Protein AF-A0A959P6K5-F1 (afdb_monomer_lite)

pLDDT: mean 79.69, std 14.66, range [38.03, 96.44]

Foldseek 3Di:
DQDEAEDEQVCCCPVVVDGQPQFCWKFFADDPTDTPDNDPPPPPVPRDPGDHYHYPDDDPRIDTDGDPVVDDDDDDDDPPDDDDDDDQPDDPDPVRSCVVPDDPVVVVVVVVVVCVVVVVDVDDDDDDDPDDDPVVVVVVVVVVVVVVCVVVVD

Structure (mmCIF, N/CA/C/O backbone):
data_AF-A0A959P6K5-F1
#
_entry.id   AF-A0A959P6K5-F1
#
loop_
_atom_site.group_PDB
_atom_site.id
_atom_site.type_symbol
_atom_site.label_atom_id
_atom_site.label_alt_id
_atom_site.label_comp_id
_atom_site.label_asym_id
_atom_site.label_entity_id
_atom_site.label_seq_id
_atom_site.pdbx_PDB_ins_code
_atom_site.Cartn_x
_atom_site.Cartn_y
_atom_site.Cartn_z
_atom_site.occupancy
_atom_site.B_iso_or_equiv
_atom_site.auth_seq_id
_atom_site.auth_comp_id
_atom_site.auth_asym_id
_atom_site.auth_atom_id
_atom_site.pdbx_PDB_model_num
ATOM 1 N N . MET A 1 1 ? 2.516 -6.630 -40.127 1.00 38.78 1 MET A N 1
ATOM 2 C CA . MET A 1 1 ? 1.711 -5.916 -39.113 1.00 38.78 1 MET A CA 1
ATOM 3 C C . MET A 1 1 ? 2.460 -6.090 -37.803 1.00 38.78 1 MET A C 1
ATOM 5 O O . MET A 1 1 ? 2.643 -7.229 -37.405 1.00 38.78 1 MET A O 1
ATOM 9 N N . LEU A 1 2 ? 3.038 -5.029 -37.235 1.00 42.78 2 LEU A N 1
ATOM 10 C CA . LEU A 1 2 ? 3.758 -5.136 -35.961 1.00 42.78 2 LEU A CA 1
ATOM 11 C C . LEU A 1 2 ? 2.709 -5.166 -34.848 1.00 42.78 2 LEU A C 1
ATOM 13 O O . LEU A 1 2 ? 2.045 -4.159 -34.613 1.00 42.78 2 LEU A O 1
ATOM 17 N N . PHE A 1 3 ? 2.509 -6.330 -34.237 1.00 49.12 3 PHE A N 1
ATOM 18 C CA . PHE A 1 3 ? 1.677 -6.456 -33.049 1.00 49.12 3 PHE A CA 1
ATOM 19 C C . PHE A 1 3 ? 2.454 -5.855 -31.879 1.00 49.12 3 PHE A C 1
ATOM 21 O O . PHE A 1 3 ? 3.513 -6.349 -31.506 1.00 49.12 3 PHE A O 1
ATOM 28 N N . THR A 1 4 ? 1.971 -4.733 -31.350 1.00 60.44 4 THR A N 1
ATOM 29 C CA . THR A 1 4 ? 2.525 -4.153 -30.126 1.00 60.44 4 THR A CA 1
ATOM 30 C C . THR A 1 4 ? 1.897 -4.875 -28.947 1.00 60.44 4 THR A C 1
ATOM 32 O O . THR A 1 4 ? 0.688 -4.760 -28.730 1.00 60.44 4 THR A O 1
ATOM 35 N N . GLN A 1 5 ? 2.698 -5.596 -28.167 1.00 67.69 5 GLN A N 1
ATOM 36 C CA . GLN A 1 5 ? 2.222 -6.127 -26.895 1.00 67.69 5 GLN A CA 1
ATOM 37 C C . GLN A 1 5 ? 2.155 -4.990 -25.875 1.00 67.69 5 GLN A C 1
ATOM 39 O O . GLN A 1 5 ? 3.173 -4.381 -25.540 1.00 67.69 5 GLN A O 1
ATOM 44 N N . ASN A 1 6 ? 0.945 -4.692 -25.402 1.00 74.00 6 ASN A N 1
ATOM 45 C CA . ASN A 1 6 ? 0.721 -3.755 -24.309 1.00 74.00 6 ASN A CA 1
ATOM 46 C C . ASN A 1 6 ? 0.759 -4.520 -22.989 1.00 74.00 6 ASN A C 1
ATOM 48 O O . ASN A 1 6 ? -0.032 -5.438 -22.778 1.00 74.00 6 ASN A O 1
ATOM 52 N N . GLN A 1 7 ? 1.669 -4.129 -22.107 1.00 80.06 7 GLN A N 1
ATOM 53 C CA . GLN A 1 7 ? 1.835 -4.722 -20.788 1.00 80.06 7 GLN A CA 1
ATOM 54 C C . GLN A 1 7 ? 1.767 -3.634 -19.711 1.00 80.06 7 GLN A C 1
ATOM 56 O O . GLN A 1 7 ? 2.268 -2.522 -19.892 1.00 80.06 7 GLN A O 1
ATOM 61 N N . GLU A 1 8 ? 1.146 -3.954 -18.578 1.00 82.31 8 GLU A N 1
ATOM 62 C CA . GLU A 1 8 ? 1.054 -3.060 -17.421 1.00 82.31 8 GLU A CA 1
ATOM 63 C C . GLU A 1 8 ? 2.057 -3.485 -16.354 1.00 82.31 8 GLU A C 1
ATOM 65 O O . GLU A 1 8 ? 1.993 -4.601 -15.834 1.00 82.31 8 GLU A O 1
ATOM 70 N N . PHE A 1 9 ? 2.983 -2.584 -16.018 1.00 83.00 9 PHE A N 1
ATOM 71 C CA . PHE A 1 9 ? 4.076 -2.895 -15.099 1.00 83.00 9 PHE A CA 1
ATOM 72 C C . PHE A 1 9 ? 3.564 -3.278 -13.703 1.00 83.00 9 PHE A C 1
ATOM 74 O O . PHE A 1 9 ? 3.960 -4.311 -13.164 1.00 83.00 9 PHE A O 1
ATOM 81 N N . TYR A 1 10 ? 2.635 -2.495 -13.145 1.00 79.88 10 TYR A N 1
ATOM 82 C CA . TYR A 1 10 ? 2.068 -2.763 -11.821 1.00 79.88 10 TYR A CA 1
ATOM 83 C C . TYR A 1 10 ? 1.397 -4.130 -11.722 1.00 79.88 10 TYR A C 1
ATOM 85 O O . TYR A 1 10 ? 1.647 -4.844 -10.760 1.00 79.88 10 TYR A O 1
ATOM 93 N N . HIS A 1 11 ? 0.583 -4.512 -12.708 1.00 79.94 11 HIS A N 1
ATOM 94 C CA . HIS A 1 11 ? -0.108 -5.800 -12.694 1.00 79.94 11 HIS A CA 1
ATOM 95 C C . HIS A 1 11 ? 0.882 -6.972 -12.678 1.00 79.94 11 HIS A C 1
ATOM 97 O O . HIS A 1 11 ? 0.688 -7.945 -11.949 1.00 79.94 11 HIS A O 1
ATOM 103 N N . ILE A 1 12 ? 1.959 -6.881 -13.465 1.00 80.56 12 ILE A N 1
ATOM 104 C CA . ILE A 1 12 ? 3.005 -7.909 -13.499 1.00 80.56 12 ILE A CA 1
ATOM 105 C C . ILE A 1 12 ? 3.693 -7.999 -12.13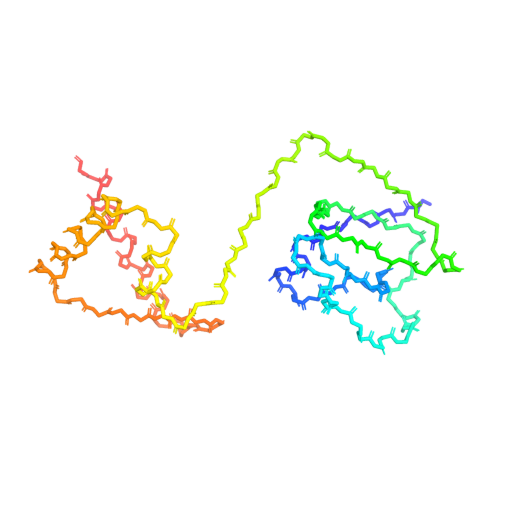2 1.00 80.56 12 ILE A C 1
ATOM 107 O O . ILE A 1 12 ? 3.799 -9.093 -11.579 1.00 80.56 12 ILE A O 1
ATOM 111 N N . LEU A 1 13 ? 4.061 -6.857 -11.552 1.00 80.88 13 LEU A N 1
ATOM 112 C CA . LEU A 1 13 ? 4.742 -6.815 -10.262 1.00 80.88 13 LEU A CA 1
ATOM 113 C C . LEU A 1 13 ? 3.864 -7.333 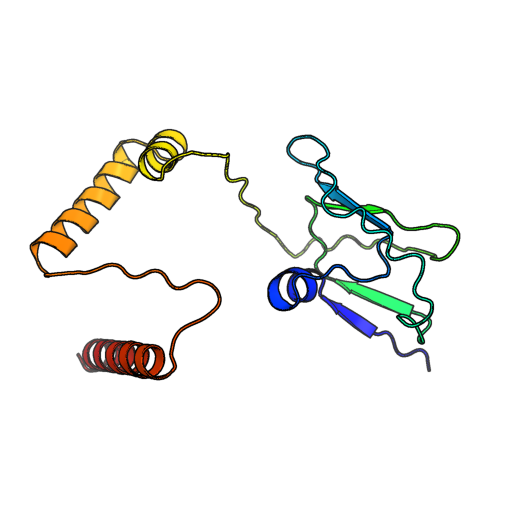-9.110 1.00 80.88 13 LEU A C 1
ATOM 115 O O . LEU A 1 13 ? 4.343 -8.085 -8.269 1.00 80.88 13 LEU A O 1
ATOM 119 N N . THR A 1 14 ? 2.584 -6.955 -9.050 1.00 76.06 14 THR A N 1
ATOM 120 C CA . THR A 1 14 ? 1.707 -7.300 -7.916 1.00 76.06 14 THR A CA 1
ATOM 121 C C . THR A 1 14 ? 1.094 -8.688 -8.025 1.00 76.06 14 THR A C 1
ATOM 123 O O . THR A 1 14 ? 0.944 -9.363 -7.012 1.00 76.06 14 THR A O 1
ATOM 126 N N . THR A 1 15 ? 0.736 -9.123 -9.235 1.00 76.50 15 THR A N 1
ATOM 127 C CA . THR A 1 15 ? 0.001 -10.383 -9.439 1.00 76.50 15 THR A CA 1
ATOM 128 C C . THR A 1 15 ? 0.941 -11.551 -9.691 1.00 76.50 15 THR A C 1
ATOM 130 O O . THR A 1 15 ? 0.675 -12.661 -9.242 1.00 76.50 15 THR A O 1
ATOM 133 N N . LYS A 1 16 ? 2.032 -11.318 -10.433 1.00 74.50 16 LYS A N 1
ATOM 134 C CA . LYS A 1 16 ? 3.002 -12.368 -10.776 1.00 74.50 16 LYS A CA 1
ATOM 135 C C . LYS A 1 16 ? 4.247 -12.341 -9.896 1.00 74.50 16 LYS A C 1
ATOM 137 O O . LYS A 1 16 ? 5.031 -13.278 -9.979 1.00 74.50 16 LYS A O 1
ATOM 142 N N . SER A 1 17 ? 4.432 -11.286 -9.093 1.00 74.38 17 SER A N 1
ATOM 143 C CA . SER A 1 17 ? 5.649 -11.070 -8.297 1.00 74.38 17 SER A CA 1
ATOM 144 C C . SER A 1 17 ? 6.929 -11.209 -9.132 1.00 74.38 17 SER A C 1
ATOM 146 O O . SER A 1 17 ? 7.942 -11.695 -8.642 1.00 74.38 17 SER A O 1
ATOM 148 N N . ASP A 1 18 ? 6.868 -10.799 -10.402 1.00 77.62 18 ASP A N 1
ATOM 149 C CA . ASP A 1 18 ? 7.961 -10.923 -11.368 1.00 77.62 18 ASP A CA 1
ATOM 150 C C . ASP A 1 18 ? 8.249 -9.563 -12.010 1.00 77.62 18 ASP A C 1
ATOM 152 O O . ASP A 1 18 ? 7.414 -8.652 -12.009 1.00 77.62 18 ASP A O 1
ATOM 156 N N . VAL A 1 19 ? 9.442 -9.427 -12.577 1.00 78.06 19 VAL A N 1
ATOM 157 C CA . VAL A 1 19 ? 9.862 -8.237 -13.316 1.00 78.06 19 VAL A CA 1
ATOM 158 C C . VAL A 1 19 ? 9.967 -8.606 -14.791 1.00 78.06 19 VAL A C 1
ATOM 160 O O . VAL A 1 19 ? 10.583 -9.621 -15.120 1.00 78.06 19 VAL A O 1
ATOM 163 N N . PRO A 1 20 ? 9.407 -7.798 -15.713 1.00 75.88 20 PRO A N 1
ATOM 164 C CA . PRO A 1 20 ? 9.550 -8.069 -17.135 1.00 75.88 20 PRO A CA 1
ATOM 165 C C . PRO A 1 20 ? 11.021 -8.241 -17.530 1.00 75.88 20 PRO A C 1
ATOM 167 O O . PRO A 1 20 ? 11.863 -7.401 -17.217 1.00 75.88 20 PRO A O 1
ATOM 170 N N . CYS A 1 21 ? 11.312 -9.300 -18.283 1.00 74.75 21 CYS A N 1
ATOM 171 C CA . CYS A 1 21 ? 12.660 -9.676 -18.731 1.00 74.75 21 CYS A CA 1
ATOM 172 C C . CYS A 1 21 ? 13.419 -8.596 -19.530 1.00 74.75 21 CYS A C 1
ATOM 174 O O . CYS A 1 21 ? 14.619 -8.719 -19.762 1.00 74.75 21 CYS A O 1
ATOM 176 N N . HIS A 1 22 ? 12.732 -7.540 -19.972 1.00 77.12 22 HIS A N 1
ATOM 177 C CA . HIS A 1 22 ? 13.330 -6.410 -20.679 1.00 77.12 22 HIS A CA 1
ATOM 178 C C . HIS A 1 22 ? 14.184 -5.521 -19.764 1.00 77.12 22 HIS A C 1
ATOM 180 O O . HIS A 1 22 ? 15.033 -4.776 -20.255 1.00 77.12 22 HIS A O 1
ATOM 186 N N . TYR A 1 23 ? 13.952 -5.566 -18.449 1.00 78.31 23 TYR A N 1
ATOM 187 C CA . TYR A 1 23 ? 14.706 -4.792 -17.471 1.00 78.31 23 TYR A CA 1
ATOM 188 C C . TYR A 1 23 ? 15.930 -5.578 -17.009 1.00 78.31 23 TYR A C 1
ATOM 190 O O . TYR A 1 23 ? 15.814 -6.706 -16.545 1.00 78.31 23 TYR A O 1
ATOM 198 N N . SER A 1 24 ? 17.106 -4.959 -17.099 1.00 75.75 24 SER A N 1
ATOM 199 C CA . SER A 1 24 ? 18.341 -5.534 -16.557 1.00 75.75 24 SER A CA 1
ATOM 200 C C . SER A 1 24 ? 18.453 -5.300 -15.053 1.00 75.75 24 SER A C 1
ATOM 202 O O . SER A 1 24 ? 18.989 -6.136 -14.339 1.00 75.75 24 SER A O 1
ATOM 204 N N . LYS A 1 25 ? 17.965 -4.150 -14.573 1.00 78.88 25 LYS A N 1
ATOM 205 C CA . LYS A 1 25 ? 17.949 -3.786 -13.152 1.00 78.88 25 LYS A CA 1
ATOM 206 C C . LYS A 1 25 ? 16.850 -2.758 -12.880 1.00 78.88 25 LYS A C 1
ATOM 208 O O . LYS A 1 25 ? 16.525 -1.942 -13.746 1.00 78.88 25 LYS A O 1
ATOM 213 N N . LEU A 1 26 ? 16.303 -2.783 -11.667 1.00 83.19 26 LEU A N 1
ATOM 214 C CA . LEU A 1 26 ? 15.406 -1.755 -11.137 1.00 83.19 26 LEU A CA 1
ATOM 215 C C . LEU A 1 26 ? 16.042 -1.111 -9.899 1.00 83.19 26 LEU A C 1
ATOM 217 O O . LEU A 1 26 ? 16.410 -1.805 -8.952 1.00 83.19 26 LEU A O 1
ATOM 221 N N . GLU A 1 27 ? 16.168 0.215 -9.914 1.00 81.62 27 GLU A N 1
ATOM 222 C CA . GLU A 1 27 ? 16.719 1.007 -8.806 1.00 81.62 27 GLU A CA 1
ATOM 223 C C . GLU A 1 27 ? 15.611 1.824 -8.140 1.00 81.62 27 GLU A C 1
ATOM 225 O O . GLU A 1 27 ? 14.779 2.415 -8.827 1.00 81.62 27 GLU A O 1
ATOM 230 N N . TYR A 1 28 ? 15.602 1.894 -6.812 1.00 81.38 28 TYR A N 1
ATOM 231 C CA . TYR A 1 28 ? 14.658 2.729 -6.068 1.00 81.38 28 TYR A CA 1
ATOM 232 C C . TYR A 1 28 ? 15.252 4.092 -5.732 1.00 81.38 28 TYR A C 1
ATOM 234 O O . TYR A 1 28 ? 16.417 4.195 -5.349 1.00 81.38 28 TYR A O 1
ATOM 242 N N . LEU A 1 29 ? 14.450 5.145 -5.893 1.00 77.25 29 LEU A N 1
ATOM 243 C CA . LEU A 1 29 ? 14.941 6.524 -5.873 1.00 77.25 29 LEU A CA 1
ATOM 244 C C . LEU A 1 29 ? 14.822 7.234 -4.514 1.00 77.25 29 LEU A C 1
ATOM 246 O O . LEU A 1 29 ? 15.482 8.253 -4.326 1.00 77.25 29 LEU A O 1
ATOM 250 N N . LEU A 1 30 ? 13.996 6.745 -3.580 1.00 69.25 30 LEU A N 1
ATOM 251 C CA . LEU A 1 30 ? 13.567 7.535 -2.411 1.00 69.25 30 LEU A CA 1
ATOM 252 C C . LEU A 1 30 ? 14.479 7.434 -1.175 1.00 69.25 30 LEU A C 1
ATOM 254 O O . LEU A 1 30 ? 14.733 8.455 -0.544 1.00 69.25 30 LEU A O 1
ATOM 258 N N . GLU A 1 31 ? 15.001 6.259 -0.811 1.00 59.03 31 GLU A N 1
ATOM 259 C CA . GLU A 1 31 ? 15.794 6.096 0.423 1.00 59.03 31 GLU A CA 1
ATOM 260 C C . GLU A 1 31 ? 16.985 5.162 0.198 1.00 59.03 31 GLU A C 1
ATOM 262 O O . GLU A 1 31 ? 16.901 3.977 0.481 1.00 59.03 31 GLU A O 1
ATOM 267 N N . LYS A 1 32 ? 18.099 5.711 -0.314 1.00 59.81 32 LYS A N 1
ATOM 268 C CA . LYS A 1 32 ? 19.289 4.970 -0.787 1.00 59.81 32 LYS A CA 1
ATOM 269 C C . LYS A 1 32 ? 18.949 3.977 -1.924 1.00 59.81 32 LYS A C 1
ATOM 271 O O . LYS A 1 32 ? 17.869 3.397 -1.953 1.00 59.81 32 LYS A O 1
ATOM 276 N N . PRO A 1 33 ? 19.838 3.780 -2.911 1.00 54.22 33 PRO A N 1
ATOM 277 C CA . PRO A 1 33 ? 19.570 2.841 -3.993 1.00 54.22 33 PRO A CA 1
ATOM 278 C C . PRO A 1 33 ? 19.661 1.413 -3.445 1.00 54.22 33 PRO A C 1
ATOM 280 O O . PRO A 1 33 ? 20.710 0.781 -3.499 1.00 54.22 33 PRO A O 1
ATOM 283 N N . TYR A 1 34 ? 18.570 0.911 -2.874 1.00 54.91 34 TYR A N 1
ATOM 284 C CA . TYR A 1 34 ? 18.385 -0.522 -2.725 1.00 54.91 34 TYR A CA 1
ATOM 285 C C . TYR A 1 34 ? 18.202 -1.095 -4.131 1.00 54.91 34 TYR A C 1
ATOM 287 O O . TYR A 1 34 ? 17.403 -0.598 -4.933 1.00 54.91 34 TYR A O 1
ATOM 295 N N . GLU A 1 35 ? 19.007 -2.100 -4.455 1.00 56.66 35 GLU A N 1
ATOM 296 C CA . GLU A 1 35 ? 18.890 -2.847 -5.699 1.00 56.66 35 GLU A CA 1
ATOM 297 C C . GLU A 1 35 ? 17.805 -3.899 -5.480 1.00 56.66 35 GLU A C 1
ATOM 299 O O . GLU A 1 35 ? 18.005 -4.848 -4.728 1.00 56.66 35 GLU A O 1
ATOM 304 N N . PHE A 1 36 ? 16.625 -3.696 -6.069 1.00 56.84 36 PHE A N 1
ATOM 305 C CA . PHE A 1 36 ? 15.497 -4.610 -5.853 1.00 56.84 36 PHE A CA 1
ATOM 306 C C . PHE A 1 36 ? 15.668 -5.911 -6.637 1.00 56.84 36 PHE A C 1
ATOM 308 O O . PHE A 1 36 ? 15.168 -6.947 -6.217 1.00 56.84 36 PHE A O 1
ATOM 315 N N . TYR A 1 37 ? 16.384 -5.852 -7.765 1.00 55.16 37 TYR A N 1
ATOM 316 C CA . TYR A 1 37 ? 16.586 -6.989 -8.652 1.00 55.16 37 TYR A CA 1
ATOM 317 C C . TYR A 1 37 ? 17.957 -6.904 -9.324 1.00 55.16 37 TYR A C 1
ATOM 319 O O . TYR A 1 37 ? 18.208 -6.013 -10.138 1.00 55.16 37 TYR A O 1
ATOM 327 N N . ALA A 1 38 ? 18.813 -7.859 -8.977 1.00 45.12 38 ALA A N 1
ATOM 328 C CA . ALA A 1 38 ? 20.007 -8.255 -9.709 1.00 45.12 38 ALA A CA 1
ATOM 329 C C . ALA A 1 38 ? 20.002 -9.786 -9.773 1.00 45.12 38 ALA A C 1
ATOM 331 O O . ALA A 1 38 ? 20.893 -10.445 -9.253 1.00 45.12 38 ALA A O 1
ATOM 332 N N . GLU A 1 39 ? 18.936 -10.374 -10.315 1.00 43.34 39 GLU A N 1
ATOM 333 C CA . GLU A 1 39 ? 19.032 -11.778 -10.694 1.00 43.34 39 GLU A CA 1
ATOM 334 C C . GLU A 1 39 ? 19.656 -11.854 -12.078 1.00 43.34 39 GLU A C 1
ATOM 336 O O . GLU A 1 39 ? 19.146 -11.275 -13.040 1.00 43.34 39 GLU A O 1
ATOM 341 N N . ASP A 1 40 ? 20.754 -12.607 -12.144 1.00 44.84 40 ASP A N 1
ATOM 342 C CA . ASP A 1 40 ? 21.386 -13.166 -13.332 1.00 44.84 40 ASP A CA 1
ATOM 343 C C . ASP A 1 40 ? 20.403 -14.066 -14.106 1.00 44.84 40 ASP A C 1
ATOM 345 O O . ASP A 1 40 ? 20.678 -15.231 -14.396 1.00 44.84 40 ASP A O 1
ATOM 349 N N . LYS A 1 41 ? 19.250 -13.538 -14.529 1.00 46.97 41 LYS A N 1
ATOM 350 C CA . LYS A 1 41 ? 18.565 -14.058 -15.710 1.00 46.97 41 LYS A CA 1
ATOM 351 C C . LYS A 1 41 ? 19.406 -13.613 -16.898 1.00 46.97 41 LYS A C 1
ATOM 353 O O . LYS A 1 41 ? 19.040 -12.707 -17.643 1.00 46.97 41 LYS A O 1
ATOM 358 N N . ALA A 1 42 ? 20.579 -14.243 -17.018 1.00 38.03 42 ALA A N 1
ATOM 359 C CA . ALA A 1 42 ? 21.400 -14.263 -18.207 1.00 38.03 42 ALA A CA 1
ATOM 360 C C . ALA A 1 42 ? 20.444 -14.446 -19.369 1.00 38.03 42 ALA A C 1
ATOM 362 O O . ALA A 1 42 ? 19.825 -15.503 -19.442 1.00 38.03 42 ALA A O 1
ATOM 363 N N . ALA A 1 43 ? 20.265 -13.373 -20.146 1.00 43.72 43 ALA A N 1
ATOM 364 C CA . ALA A 1 43 ? 19.474 -13.267 -21.360 1.00 43.72 43 ALA A CA 1
ATOM 365 C C . ALA A 1 43 ? 18.866 -14.610 -21.786 1.00 43.72 43 ALA A C 1
ATOM 367 O O . ALA A 1 43 ? 19.394 -15.274 -22.682 1.00 43.72 43 ALA A O 1
ATOM 368 N N . SER A 1 44 ? 17.792 -15.044 -21.112 1.00 43.09 44 SER A N 1
ATOM 369 C CA . SER A 1 44 ? 17.099 -16.241 -21.559 1.00 43.09 44 SER A CA 1
ATOM 370 C C . SER A 1 44 ? 16.444 -15.787 -22.841 1.00 43.09 44 SER A C 1
ATOM 372 O O . SER A 1 44 ? 15.595 -14.897 -22.883 1.00 43.09 44 SER A O 1
ATOM 374 N N . THR A 1 45 ? 16.996 -16.299 -23.927 1.00 47.94 45 THR A N 1
ATOM 375 C CA . THR A 1 45 ? 16.776 -15.817 -25.285 1.00 47.94 45 THR A CA 1
ATOM 376 C C . THR A 1 45 ? 15.345 -16.124 -25.759 1.00 47.94 45 THR A C 1
ATOM 378 O O . THR A 1 45 ? 14.991 -15.813 -26.889 1.00 47.94 45 THR A O 1
ATOM 381 N N . ASP A 1 46 ? 14.511 -16.675 -24.870 1.00 46.94 46 ASP A N 1
ATOM 382 C CA . ASP A 1 46 ? 13.161 -17.178 -25.109 1.00 46.94 46 ASP A CA 1
ATOM 383 C C . ASP A 1 46 ? 12.032 -16.209 -24.734 1.00 46.94 46 ASP A C 1
ATOM 385 O O . ASP A 1 46 ? 10.885 -16.445 -25.106 1.00 46.94 46 ASP A O 1
ATOM 389 N N . CYS A 1 47 ? 12.292 -15.100 -24.036 1.00 49.66 47 CYS A N 1
ATOM 390 C CA . CYS A 1 47 ? 11.189 -14.248 -23.574 1.00 49.66 47 CYS A CA 1
ATOM 391 C C . CYS A 1 47 ? 10.617 -13.294 -24.643 1.00 49.66 47 CYS A C 1
ATOM 393 O O . CYS A 1 47 ? 9.668 -12.569 -24.350 1.00 49.66 47 CYS A O 1
ATOM 395 N N . CYS A 1 48 ? 11.199 -13.203 -25.846 1.00 50.88 48 CYS A N 1
ATOM 396 C CA . CYS A 1 48 ? 10.902 -12.108 -26.781 1.00 50.88 48 CYS A CA 1
ATOM 397 C C . CYS A 1 48 ? 10.865 -12.554 -28.251 1.00 50.88 48 CYS A C 1
ATOM 399 O O . CYS A 1 48 ? 11.778 -12.252 -29.018 1.00 50.88 48 CYS A O 1
ATOM 401 N N . SER A 1 49 ? 9.790 -13.219 -28.681 1.00 54.03 49 SER A N 1
ATOM 402 C CA . SER A 1 49 ? 9.559 -13.515 -30.105 1.00 54.03 49 SER A CA 1
ATOM 403 C C . SER A 1 49 ? 8.868 -12.383 -30.887 1.00 54.03 49 SER A C 1
ATOM 405 O O . SER A 1 49 ? 8.505 -12.591 -32.041 1.00 54.03 49 SER A O 1
ATOM 407 N N . GLU A 1 50 ? 8.685 -11.180 -30.321 1.00 58.28 50 GLU A N 1
ATOM 408 C CA . GLU A 1 50 ? 8.014 -10.060 -31.006 1.00 58.28 50 GLU A CA 1
ATOM 409 C C . GLU A 1 50 ? 8.717 -8.710 -30.772 1.00 58.28 50 GLU A C 1
ATOM 411 O O . GLU A 1 50 ? 9.163 -8.378 -29.677 1.00 58.28 50 GLU A O 1
ATOM 416 N N . SER A 1 51 ? 8.852 -7.930 -31.848 1.00 68.81 51 SER A N 1
ATOM 417 C CA . SER A 1 51 ? 9.866 -6.877 -32.009 1.00 68.81 51 SER A CA 1
ATOM 418 C C . SER A 1 51 ? 9.563 -5.521 -31.354 1.00 68.81 51 SER A C 1
ATOM 420 O O . SER A 1 51 ? 10.396 -4.619 -31.450 1.00 68.81 51 SER A O 1
ATOM 422 N N . VAL A 1 52 ? 8.394 -5.327 -30.729 1.00 78.44 52 VAL A N 1
ATOM 423 C CA . VAL A 1 52 ? 8.029 -4.065 -30.052 1.00 78.44 52 VAL A CA 1
ATOM 424 C C . VAL A 1 52 ? 7.100 -4.331 -28.861 1.00 78.44 52 VAL A C 1
ATOM 426 O O . VAL A 1 52 ? 5.988 -4.823 -29.035 1.00 78.44 52 VAL A O 1
ATOM 429 N N . VAL A 1 53 ? 7.525 -3.927 -27.661 1.00 80.62 53 VAL A N 1
ATOM 430 C CA . VAL A 1 53 ? 6.730 -4.008 -26.423 1.00 80.62 53 VAL A CA 1
ATOM 431 C C . VAL A 1 53 ? 6.463 -2.601 -25.894 1.00 80.62 53 VAL A C 1
ATOM 433 O O . VAL A 1 53 ? 7.362 -1.758 -25.881 1.00 80.62 53 VAL A O 1
ATOM 436 N N . SER A 1 54 ? 5.229 -2.342 -25.458 1.00 84.44 54 SER A N 1
ATOM 437 C CA . SER A 1 54 ? 4.838 -1.099 -24.791 1.00 84.44 54 SER A CA 1
ATOM 438 C C . SER A 1 54 ? 4.491 -1.382 -23.333 1.00 84.44 54 SER A C 1
ATOM 440 O O . SER A 1 54 ? 3.543 -2.114 -23.049 1.00 84.44 54 SER A O 1
ATOM 442 N N . LEU A 1 55 ? 5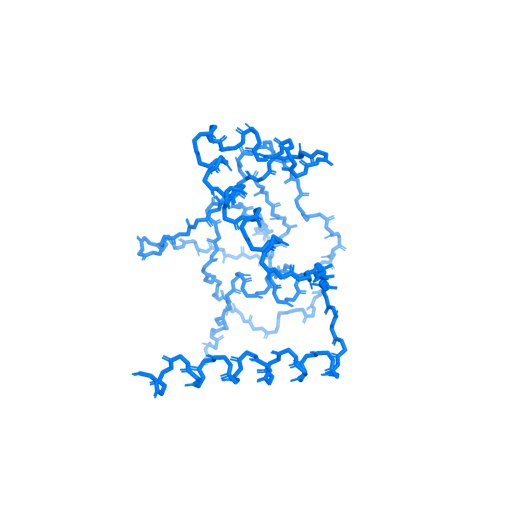.248 -0.782 -22.412 1.00 84.00 55 LEU A N 1
ATOM 443 C CA . LEU A 1 55 ? 5.051 -0.911 -20.968 1.00 84.00 55 LEU A CA 1
ATOM 444 C C . LEU A 1 55 ? 4.436 0.374 -20.414 1.00 84.00 55 LEU A C 1
ATOM 446 O O . LEU A 1 55 ? 5.025 1.449 -20.525 1.00 84.00 55 LEU A O 1
ATOM 450 N N . ASN A 1 56 ? 3.250 0.248 -19.823 1.00 86.44 56 ASN A N 1
ATOM 451 C CA . ASN A 1 56 ? 2.494 1.355 -19.241 1.00 86.44 56 ASN A CA 1
ATOM 452 C C . ASN A 1 56 ? 2.513 1.292 -17.708 1.00 86.44 56 ASN A C 1
ATOM 454 O O . ASN A 1 56 ? 2.756 0.231 -17.127 1.00 86.44 56 ASN A O 1
ATOM 458 N N . LEU A 1 57 ? 2.188 2.424 -17.068 1.00 85.19 57 LEU A N 1
ATOM 459 C CA . LEU A 1 57 ? 2.048 2.543 -15.611 1.00 85.19 57 LEU A CA 1
ATOM 460 C C . LEU A 1 57 ? 3.334 2.188 -14.854 1.00 85.19 57 LEU A C 1
ATOM 462 O O . LEU A 1 57 ? 3.305 1.521 -13.824 1.00 85.19 57 LEU A O 1
ATOM 466 N N . PHE A 1 58 ? 4.484 2.601 -15.382 1.00 86.38 58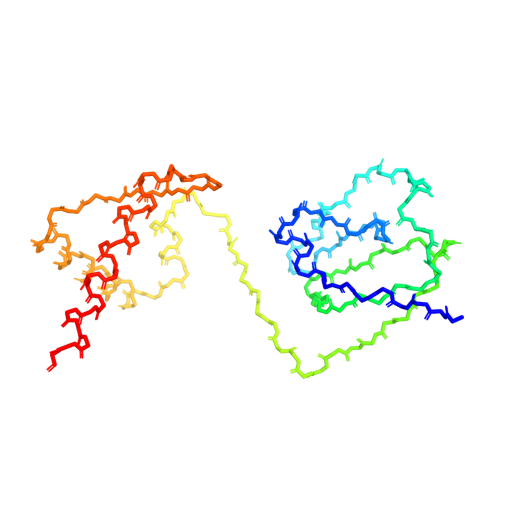 PHE A N 1
ATOM 467 C CA . PHE A 1 58 ? 5.741 2.446 -14.664 1.00 86.38 58 PHE A CA 1
ATOM 468 C C . PHE A 1 58 ? 5.853 3.536 -13.580 1.00 86.38 58 PHE A C 1
ATOM 470 O O . PHE A 1 58 ? 5.649 4.706 -13.904 1.00 86.38 58 PHE A O 1
ATOM 477 N N . PRO A 1 59 ? 6.157 3.191 -12.317 1.00 86.06 59 PRO A N 1
ATOM 478 C CA . PRO A 1 59 ? 6.181 4.157 -11.224 1.00 86.06 59 PRO A CA 1
ATOM 479 C C . PRO A 1 59 ? 7.393 5.087 -11.246 1.00 86.06 59 PRO A C 1
ATOM 481 O O . PRO A 1 59 ? 8.521 4.648 -11.460 1.00 86.06 59 PRO A O 1
ATOM 484 N N . ASP A 1 60 ? 7.170 6.346 -10.872 1.00 85.75 60 ASP A N 1
ATOM 485 C CA . ASP A 1 60 ? 8.211 7.383 -10.820 1.00 85.75 60 ASP A CA 1
ATOM 486 C C . ASP A 1 60 ? 9.238 7.179 -9.695 1.00 85.75 60 ASP A C 1
ATOM 488 O O . ASP A 1 60 ? 10.324 7.751 -9.740 1.00 85.75 60 ASP A O 1
ATOM 492 N N . TYR A 1 61 ? 8.920 6.373 -8.679 1.00 84.69 61 TYR A N 1
ATOM 493 C CA . TYR A 1 61 ? 9.840 6.048 -7.583 1.00 84.69 61 TYR A CA 1
ATOM 494 C C . TYR A 1 61 ? 10.819 4.912 -7.921 1.00 84.69 61 TYR A C 1
ATOM 496 O O . TYR A 1 61 ? 11.747 4.652 -7.148 1.00 84.69 61 TYR A O 1
ATOM 504 N N . LEU A 1 62 ? 10.631 4.239 -9.062 1.00 85.81 62 LEU A N 1
ATOM 505 C CA . LEU A 1 62 ? 11.582 3.277 -9.608 1.00 85.81 62 LEU A CA 1
ATOM 506 C C . LEU A 1 62 ? 12.306 3.884 -10.807 1.00 85.81 62 LEU A C 1
ATOM 508 O O . LEU A 1 62 ? 11.794 4.738 -11.525 1.00 85.81 62 LEU A O 1
ATOM 512 N N . LYS A 1 63 ? 13.513 3.395 -11.059 1.00 86.06 63 LYS A N 1
ATOM 513 C CA . LYS A 1 63 ? 14.302 3.728 -12.233 1.00 86.06 63 LYS A CA 1
ATOM 514 C C . LYS A 1 63 ? 14.679 2.443 -12.964 1.00 86.06 63 LYS A C 1
ATOM 516 O O . LYS A 1 63 ? 15.374 1.600 -12.391 1.00 86.06 63 LYS A O 1
ATOM 521 N N . PRO A 1 64 ? 14.251 2.285 -14.225 1.00 86.19 64 PRO A N 1
ATOM 522 C CA . PRO A 1 64 ? 14.598 1.120 -15.008 1.00 86.19 64 PRO A CA 1
ATOM 523 C C . PRO A 1 64 ? 15.980 1.276 -15.640 1.00 86.19 64 PRO A C 1
ATOM 525 O O . PRO A 1 64 ? 16.309 2.314 -16.222 1.00 86.19 64 PRO A O 1
ATOM 528 N N . VAL A 1 6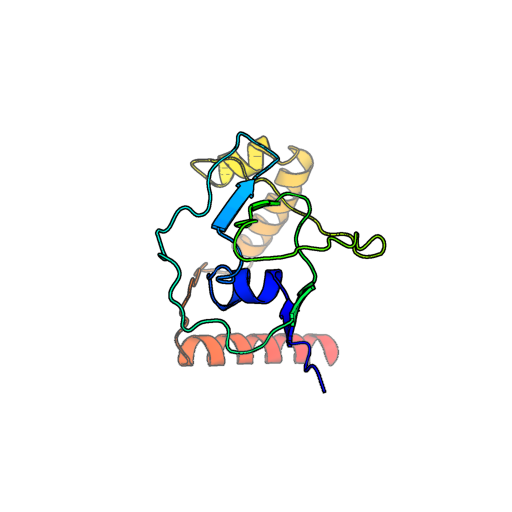5 ? 16.777 0.218 -15.561 1.00 84.00 65 VAL A N 1
ATOM 529 C CA . VAL A 1 65 ? 18.056 0.085 -16.254 1.00 84.00 65 VAL A CA 1
ATOM 530 C C . VAL A 1 65 ? 17.893 -0.973 -17.336 1.00 84.00 65 VAL A C 1
ATOM 532 O O . VAL A 1 65 ? 17.483 -2.102 -17.068 1.00 84.00 65 VAL A O 1
ATOM 535 N N . PHE A 1 66 ? 18.223 -0.594 -18.566 1.00 83.62 66 PHE A N 1
ATOM 536 C CA . PHE A 1 66 ? 18.129 -1.453 -19.742 1.00 83.62 66 PHE A CA 1
ATOM 537 C C . PHE A 1 66 ? 19.514 -1.687 -20.336 1.00 83.62 66 PHE A C 1
ATOM 539 O O . PHE A 1 66 ? 20.332 -0.759 -20.386 1.00 83.62 66 PHE A O 1
ATOM 546 N N . ASP A 1 67 ? 19.747 -2.881 -20.879 1.00 80.50 67 ASP A N 1
ATOM 547 C CA . ASP A 1 67 ? 20.909 -3.122 -21.727 1.00 80.50 67 ASP A CA 1
ATOM 548 C C . ASP A 1 67 ? 20.737 -2.423 -23.087 1.00 80.50 67 ASP A C 1
ATOM 550 O O . ASP A 1 67 ? 19.995 -2.864 -23.972 1.00 80.50 67 ASP A O 1
ATOM 554 N N . LYS A 1 68 ? 21.461 -1.311 -23.261 1.00 76.38 68 LYS A N 1
ATOM 555 C CA . LYS A 1 68 ? 21.463 -0.495 -24.486 1.00 76.38 68 LYS A CA 1
ATOM 556 C C . LYS A 1 68 ? 21.996 -1.240 -25.713 1.00 76.38 68 LYS A C 1
ATOM 558 O O . LYS A 1 68 ? 21.792 -0.763 -26.827 1.00 76.38 68 LYS A O 1
ATOM 563 N N . LYS A 1 69 ? 22.707 -2.360 -25.533 1.00 77.06 69 LYS A N 1
ATOM 564 C CA . LYS A 1 69 ? 23.182 -3.188 -26.651 1.00 77.06 69 LYS A CA 1
ATOM 565 C C . LYS A 1 69 ? 22.047 -3.989 -27.285 1.00 77.06 69 LYS A C 1
ATOM 567 O O . LYS A 1 69 ? 22.117 -4.281 -28.474 1.00 77.06 69 LYS A O 1
ATOM 572 N N . ILE A 1 70 ? 21.018 -4.314 -26.503 1.00 76.69 70 ILE A N 1
ATOM 573 C CA . ILE A 1 70 ? 19.917 -5.195 -26.904 1.00 76.69 70 ILE A CA 1
ATOM 574 C C . ILE A 1 70 ? 18.681 -4.372 -27.292 1.00 76.69 70 ILE A C 1
ATOM 576 O O . ILE A 1 70 ? 18.029 -4.668 -28.291 1.00 76.69 70 ILE A O 1
ATOM 580 N N . TRP A 1 71 ? 18.382 -3.297 -26.552 1.00 79.44 71 TRP A N 1
ATOM 581 C CA . TRP A 1 71 ? 17.105 -2.585 -26.667 1.00 79.44 71 TRP A CA 1
ATOM 582 C C . TRP A 1 71 ? 17.251 -1.107 -27.048 1.00 79.44 71 TRP A C 1
ATOM 584 O O . TRP A 1 71 ? 18.053 -0.364 -26.479 1.00 79.44 71 TRP A O 1
ATOM 594 N N . LYS A 1 72 ? 16.389 -0.641 -27.963 1.00 82.56 72 LYS A N 1
ATOM 595 C CA . LYS A 1 72 ? 16.141 0.791 -28.204 1.00 82.56 72 LYS A CA 1
ATOM 596 C C . LYS A 1 72 ? 14.921 1.228 -27.400 1.00 82.56 72 LYS A C 1
ATOM 598 O O . LYS A 1 72 ? 13.805 0.822 -27.706 1.00 82.56 72 LYS A O 1
ATOM 603 N N . VAL A 1 73 ? 15.134 2.072 -26.393 1.00 84.19 73 VAL A N 1
ATOM 604 C CA . VAL A 1 73 ? 14.086 2.489 -25.449 1.00 84.19 73 VAL A CA 1
ATOM 605 C C . VAL A 1 73 ? 13.631 3.916 -25.740 1.00 84.19 73 VAL A C 1
ATOM 607 O O . VAL A 1 73 ? 14.452 4.816 -25.919 1.00 84.19 73 VAL A O 1
ATOM 610 N N . LYS A 1 74 ? 12.312 4.130 -25.747 1.00 86.69 74 LYS A N 1
ATOM 611 C CA . LYS A 1 74 ? 11.689 5.456 -25.793 1.00 86.69 74 LYS A CA 1
ATOM 612 C C . LYS A 1 74 ? 10.770 5.616 -24.586 1.00 86.69 74 LYS A C 1
ATOM 614 O O . LYS A 1 74 ? 9.793 4.888 -24.462 1.00 86.69 74 LYS A O 1
ATOM 619 N N . THR A 1 75 ? 11.064 6.591 -23.733 1.00 84.62 75 THR A N 1
ATOM 620 C CA . THR A 1 75 ? 10.249 6.899 -22.550 1.00 84.62 75 THR A CA 1
ATOM 621 C C . THR A 1 75 ? 9.237 7.991 -22.878 1.00 84.62 75 THR A C 1
ATOM 623 O O . THR A 1 75 ? 9.597 9.019 -23.453 1.00 84.62 75 THR A O 1
ATOM 626 N N . LEU A 1 76 ? 7.974 7.779 -22.504 1.00 85.19 76 LEU A N 1
ATOM 627 C CA . LEU A 1 76 ? 6.900 8.762 -22.639 1.00 85.19 76 LEU A CA 1
ATOM 628 C C . LEU A 1 76 ? 6.288 9.038 -21.254 1.00 85.19 76 LEU A C 1
ATOM 630 O O . LEU A 1 76 ? 5.691 8.127 -20.684 1.00 85.19 76 LEU A O 1
ATOM 634 N N . PRO A 1 77 ? 6.404 10.261 -20.704 1.00 81.62 77 PRO A N 1
ATOM 635 C CA . PRO A 1 77 ? 5.824 10.576 -19.400 1.00 81.62 77 PRO A CA 1
ATOM 636 C C . PRO A 1 77 ? 4.290 10.641 -19.464 1.00 81.62 77 PRO A C 1
ATOM 638 O O . PRO A 1 77 ? 3.719 11.331 -20.314 1.00 81.62 77 PRO A O 1
ATOM 641 N N . GLN A 1 78 ? 3.615 9.965 -18.530 1.00 82.00 78 GLN A N 1
ATOM 642 C CA . GLN A 1 78 ? 2.152 9.913 -18.428 1.00 82.00 78 GLN A CA 1
ATOM 643 C C . GLN A 1 78 ? 1.634 10.951 -17.416 1.00 82.00 78 GLN A C 1
ATOM 645 O O . GLN A 1 78 ? 1.390 10.646 -16.259 1.00 82.00 78 GLN A O 1
ATOM 650 N N . LYS A 1 79 ? 1.422 12.201 -17.850 1.00 78.69 79 LYS A N 1
ATOM 651 C CA . LYS A 1 79 ? 1.078 13.328 -16.949 1.00 78.69 79 LYS A CA 1
ATOM 652 C C . LYS A 1 79 ? -0.328 13.305 -16.321 1.00 78.69 79 LYS A C 1
ATOM 654 O O . LYS A 1 79 ? -0.621 14.166 -15.504 1.00 78.69 79 LYS A O 1
ATOM 659 N N . LYS A 1 80 ? -1.226 12.414 -16.753 1.00 81.25 80 LYS A N 1
ATOM 660 C CA . LYS A 1 80 ? -2.638 12.390 -16.306 1.00 81.25 80 LYS A CA 1
ATOM 661 C C . LYS A 1 80 ? -2.929 11.335 -15.235 1.00 81.25 80 LYS A C 1
ATOM 663 O O . LYS A 1 80 ? -4.087 11.161 -14.875 1.00 81.25 80 LYS A O 1
ATOM 668 N N . ILE A 1 81 ? -1.913 10.600 -14.795 1.00 81.31 81 ILE A N 1
ATOM 669 C CA . ILE A 1 81 ? -2.066 9.493 -13.855 1.00 81.31 81 ILE A CA 1
ATOM 670 C C . ILE A 1 81 ? -1.267 9.850 -12.611 1.00 81.31 81 ILE A C 1
ATOM 672 O O . ILE A 1 81 ? -0.048 9.969 -12.673 1.00 81.31 81 ILE A O 1
ATOM 676 N N . GLU A 1 82 ? -1.968 10.052 -11.501 1.00 81.31 82 GLU A N 1
ATOM 677 C CA . GLU A 1 82 ? -1.353 10.290 -10.199 1.00 81.31 82 GLU A CA 1
ATOM 678 C C . GLU A 1 82 ? -1.240 8.955 -9.464 1.00 81.31 82 GLU A C 1
ATOM 680 O O . GLU A 1 82 ? -2.241 8.308 -9.155 1.00 81.31 82 GLU A O 1
ATOM 685 N N . GLY A 1 83 ? -0.002 8.518 -9.237 1.00 76.50 83 GLY A N 1
ATOM 686 C CA . GLY A 1 83 ? 0.309 7.366 -8.401 1.00 76.50 83 GLY A CA 1
ATOM 687 C C . GLY A 1 83 ? 0.699 7.813 -6.997 1.00 76.50 83 GLY A C 1
ATOM 688 O O . GLY A 1 83 ? 1.380 8.823 -6.830 1.00 76.50 83 GLY A O 1
ATOM 689 N N . PHE A 1 84 ? 0.306 7.036 -5.990 1.00 80.75 84 PHE A N 1
ATOM 690 C CA . PHE A 1 84 ? 0.726 7.245 -4.607 1.00 80.75 84 PHE A CA 1
ATOM 691 C C . PHE A 1 84 ? 1.579 6.068 -4.144 1.00 80.75 84 PHE A C 1
ATOM 693 O O . PHE A 1 84 ? 1.259 4.910 -4.408 1.00 80.75 84 PHE A O 1
ATOM 700 N N . SER A 1 85 ? 2.655 6.370 -3.426 1.00 79.06 85 SER A N 1
ATOM 701 C CA . SER A 1 85 ? 3.504 5.384 -2.762 1.00 79.06 85 SER A CA 1
ATOM 702 C C . SER A 1 85 ? 3.637 5.744 -1.293 1.00 79.06 85 SER A C 1
ATOM 704 O O . SER A 1 85 ? 3.807 6.917 -0.958 1.00 79.06 85 SER A O 1
ATOM 706 N N . ILE A 1 86 ? 3.603 4.738 -0.426 1.00 79.56 86 ILE A N 1
ATOM 707 C CA . ILE A 1 86 ? 3.825 4.911 1.008 1.00 79.56 86 ILE A CA 1
ATOM 708 C C . ILE A 1 86 ? 5.148 4.238 1.348 1.00 79.56 86 ILE A C 1
ATOM 710 O O . ILE A 1 86 ? 5.338 3.057 1.066 1.00 79.56 86 ILE A O 1
ATOM 714 N N . VAL A 1 87 ? 6.054 5.000 1.954 1.00 79.94 87 VAL A N 1
ATOM 715 C CA . VAL A 1 87 ? 7.284 4.461 2.533 1.00 79.94 87 VAL A CA 1
ATOM 716 C C . VAL A 1 87 ? 6.977 4.077 3.971 1.00 79.94 87 VAL A C 1
ATOM 718 O O . VAL A 1 87 ? 6.746 4.943 4.813 1.00 79.94 87 VAL A O 1
ATOM 721 N N . ILE A 1 88 ? 6.937 2.775 4.241 1.00 78.25 88 ILE A N 1
ATOM 722 C CA . ILE A 1 88 ? 6.760 2.251 5.594 1.00 78.25 88 ILE A CA 1
ATOM 723 C C . ILE A 1 88 ? 8.153 2.024 6.168 1.00 78.25 88 ILE A C 1
ATOM 725 O O . ILE A 1 88 ? 8.900 1.182 5.676 1.00 78.25 88 ILE A O 1
ATOM 729 N N . LYS A 1 89 ? 8.507 2.792 7.199 1.00 78.25 89 LYS A N 1
ATOM 730 C CA . LYS A 1 89 ? 9.764 2.591 7.922 1.00 78.25 89 LYS A CA 1
ATOM 731 C C . LYS A 1 89 ? 9.713 1.272 8.676 1.00 78.25 89 LYS A C 1
ATOM 733 O O . LYS A 1 89 ? 8.677 0.921 9.246 1.00 78.25 89 LYS A O 1
ATOM 738 N N . GLU A 1 90 ? 10.847 0.580 8.718 1.00 77.56 90 GLU A N 1
ATOM 739 C CA . GLU A 1 90 ? 10.992 -0.618 9.536 1.00 77.56 90 GLU A CA 1
ATOM 740 C C . GLU A 1 90 ? 10.680 -0.271 10.991 1.00 77.56 90 GLU A C 1
ATOM 742 O O . GLU A 1 90 ? 11.362 0.520 11.645 1.00 77.56 90 GLU A O 1
ATOM 747 N N . THR A 1 91 ? 9.591 -0.846 11.482 1.00 80.31 91 THR A N 1
ATOM 748 C CA . THR A 1 91 ? 9.149 -0.729 12.863 1.00 80.31 91 THR A CA 1
ATOM 749 C C . THR A 1 91 ? 8.944 -2.140 13.375 1.00 80.31 91 THR A C 1
ATOM 751 O O . THR A 1 91 ? 8.415 -3.004 12.682 1.00 80.31 91 THR A O 1
ATOM 754 N N . THR A 1 92 ? 9.425 -2.396 14.584 1.00 75.25 92 THR A N 1
ATOM 755 C CA . THR A 1 92 ? 9.385 -3.729 15.191 1.00 75.25 92 THR A CA 1
ATOM 756 C C . THR A 1 92 ? 7.985 -4.130 15.639 1.00 75.25 92 THR A C 1
ATOM 758 O O . THR A 1 92 ? 7.729 -5.313 15.834 1.00 75.25 92 THR A O 1
ATOM 761 N N . ASP A 1 93 ? 7.094 -3.154 15.827 1.00 84.50 93 ASP A N 1
ATOM 762 C CA . ASP A 1 93 ? 5.779 -3.361 16.414 1.00 84.50 93 ASP A CA 1
ATOM 763 C C . ASP A 1 93 ? 4.751 -2.321 15.932 1.00 84.50 93 ASP A C 1
ATOM 765 O O . ASP A 1 93 ? 5.082 -1.157 15.667 1.00 84.50 93 ASP A O 1
ATOM 769 N N . ILE A 1 94 ? 3.486 -2.743 15.869 1.00 84.00 94 ILE A N 1
ATOM 770 C CA . ILE A 1 94 ? 2.371 -1.935 15.374 1.00 84.00 94 ILE A CA 1
ATOM 771 C C . ILE A 1 94 ? 2.070 -0.736 16.278 1.00 84.00 94 ILE A C 1
ATOM 773 O O . ILE A 1 94 ? 1.748 0.337 15.767 1.00 84.00 94 ILE A O 1
ATOM 777 N N . ASP A 1 95 ? 2.236 -0.845 17.602 1.00 84.94 95 ASP A N 1
ATOM 778 C CA . ASP A 1 95 ? 2.031 0.303 18.491 1.00 84.94 95 ASP A CA 1
ATOM 779 C C . ASP A 1 95 ? 3.107 1.360 18.275 1.00 84.94 95 ASP A C 1
ATOM 781 O O . ASP A 1 95 ? 2.843 2.562 18.396 1.00 84.94 95 ASP A O 1
ATOM 785 N N . THR A 1 96 ? 4.325 0.917 17.964 1.00 89.00 96 THR A N 1
ATOM 786 C CA . THR A 1 96 ? 5.440 1.809 17.643 1.00 89.00 96 THR A CA 1
ATOM 787 C C . THR A 1 96 ? 5.165 2.533 16.332 1.00 89.00 96 THR A C 1
ATOM 789 O O . THR A 1 96 ? 5.192 3.763 16.329 1.00 89.00 96 THR A O 1
ATOM 792 N N . PHE A 1 97 ? 4.779 1.806 15.278 1.00 88.81 97 PHE A N 1
ATOM 793 C CA . PHE A 1 97 ? 4.343 2.386 14.003 1.00 88.81 97 PHE A CA 1
ATOM 794 C C . PHE A 1 97 ? 3.228 3.420 14.191 1.00 88.81 97 PHE A C 1
ATOM 796 O O . PHE A 1 97 ? 3.315 4.554 13.719 1.00 88.81 97 PHE A O 1
ATOM 803 N N . MET A 1 98 ? 2.191 3.069 14.957 1.00 87.56 98 MET A N 1
ATOM 804 C CA . MET A 1 98 ? 1.073 3.975 15.191 1.00 87.56 98 MET A CA 1
ATOM 805 C C . MET A 1 98 ? 1.532 5.254 15.899 1.00 87.56 98 MET A C 1
ATOM 807 O O . MET A 1 98 ? 1.070 6.348 15.572 1.00 87.56 98 MET A O 1
ATOM 811 N N . LYS A 1 99 ? 2.427 5.136 16.889 1.00 88.62 99 LYS A N 1
ATOM 812 C CA . LYS A 1 99 ? 2.961 6.277 17.649 1.00 88.62 99 LYS A CA 1
ATOM 813 C C . LYS A 1 99 ? 3.834 7.201 16.804 1.00 88.62 99 LYS A C 1
ATOM 815 O O . LYS A 1 99 ? 3.809 8.400 17.083 1.00 88.62 99 LYS A O 1
ATOM 820 N N . THR A 1 100 ? 4.597 6.662 15.853 1.00 87.81 100 THR A N 1
ATOM 821 C CA . THR A 1 100 ? 5.522 7.435 15.014 1.00 87.81 100 THR A CA 1
ATOM 822 C C . THR A 1 100 ? 4.815 8.121 13.856 1.00 87.81 100 THR A C 1
ATOM 824 O O . THR A 1 100 ? 5.066 9.300 13.622 1.00 87.81 100 THR A O 1
ATOM 827 N N . GLU A 1 101 ? 3.907 7.421 13.175 1.00 88.38 101 GLU A N 1
ATOM 828 C CA . GLU A 1 101 ? 3.267 7.935 11.958 1.00 88.38 101 GLU A CA 1
ATOM 829 C C . GLU A 1 101 ? 2.014 8.772 12.246 1.00 88.38 101 GLU A C 1
ATOM 831 O O . GLU A 1 101 ? 1.673 9.669 11.474 1.00 88.38 101 GLU A O 1
ATOM 836 N N . PHE A 1 102 ? 1.326 8.534 13.372 1.00 89.31 102 PHE A N 1
ATOM 837 C CA . PHE A 1 102 ? 0.060 9.205 13.666 1.00 89.31 102 PHE A CA 1
ATOM 838 C C . PHE A 1 102 ? 0.069 10.080 14.920 1.00 89.31 102 PHE A C 1
ATOM 840 O O . PHE A 1 102 ? 0.578 9.740 15.998 1.00 89.31 102 PHE A O 1
ATOM 847 N N . SER A 1 103 ? -0.643 11.204 14.808 1.00 92.81 103 SER A N 1
ATOM 848 C CA . SER A 1 103 ? -0.876 12.122 15.918 1.00 92.81 103 SER A CA 1
ATOM 849 C C . SER A 1 103 ? -1.621 11.446 17.076 1.00 92.81 103 SER A C 1
ATOM 851 O O . SER A 1 103 ? -2.408 10.508 16.910 1.00 92.81 103 SER A O 1
ATOM 853 N N . LYS A 1 104 ? -1.391 11.949 18.294 1.00 92.62 104 LYS A N 1
ATOM 854 C CA . LYS A 1 104 ? -2.031 11.421 19.508 1.00 92.62 104 LYS A CA 1
ATOM 855 C C . LYS A 1 104 ? -3.563 11.452 19.417 1.00 92.62 104 LYS A C 1
ATOM 857 O O . LYS A 1 104 ? -4.203 10.496 19.845 1.00 92.62 104 LYS A O 1
ATOM 862 N N . SER A 1 105 ? -4.138 12.516 18.853 1.00 93.00 105 SER A N 1
ATOM 863 C CA . SER A 1 105 ? -5.591 12.667 18.703 1.00 93.00 105 SER A CA 1
ATOM 864 C C . SER A 1 105 ? -6.184 11.634 17.743 1.00 93.00 105 SER A C 1
ATOM 866 O O . SER A 1 105 ? -7.202 11.024 18.064 1.00 93.00 105 SER A O 1
ATOM 868 N N . PHE A 1 106 ? -5.523 11.378 16.610 1.00 92.38 106 PHE A N 1
ATOM 869 C CA . PHE A 1 106 ? -5.954 10.362 15.649 1.00 92.38 106 PHE A CA 1
ATOM 870 C C . PHE A 1 106 ? -5.938 8.961 16.268 1.00 92.38 106 PHE A C 1
ATOM 872 O O . PHE A 1 106 ? -6.939 8.246 16.224 1.00 92.38 106 PHE A O 1
ATOM 879 N N . ARG A 1 107 ? -4.841 8.607 16.950 1.00 93.31 107 ARG A N 1
ATOM 880 C CA . ARG A 1 107 ? -4.720 7.323 17.653 1.00 93.31 107 ARG A CA 1
ATOM 881 C C . ARG A 1 107 ? -5.792 7.122 18.714 1.00 93.31 107 ARG A C 1
ATOM 883 O O . ARG A 1 107 ? -6.376 6.048 18.798 1.00 93.31 107 ARG A O 1
ATOM 890 N N . GLN A 1 108 ? -6.067 8.146 19.520 1.00 93.50 108 GLN A N 1
ATOM 891 C CA . GLN A 1 108 ? -7.109 8.073 20.546 1.00 93.50 108 GLN A CA 1
ATOM 892 C C . GLN A 1 108 ? -8.496 7.844 19.947 1.00 93.50 108 GLN A C 1
ATOM 894 O O . GLN A 1 108 ? -9.310 7.151 20.555 1.00 93.50 108 GLN A O 1
ATOM 899 N N . ASN A 1 109 ? -8.765 8.400 18.764 1.00 94.19 109 ASN A N 1
ATOM 900 C CA . ASN A 1 109 ? -10.024 8.174 18.071 1.00 94.19 109 ASN A CA 1
ATOM 901 C C . ASN A 1 109 ? -10.153 6.712 17.617 1.00 94.19 109 ASN A C 1
ATOM 903 O O . ASN A 1 109 ? -11.148 6.064 17.929 1.00 94.19 109 ASN A O 1
ATOM 907 N N . ILE A 1 110 ? -9.112 6.161 16.979 1.00 92.38 110 ILE A N 1
ATOM 908 C CA . ILE A 1 110 ? -9.078 4.746 16.569 1.00 92.38 110 ILE A CA 1
ATOM 909 C C . ILE A 1 110 ? -9.264 3.823 17.774 1.00 92.38 110 ILE A C 1
ATOM 911 O O . ILE A 1 110 ? -10.148 2.970 17.760 1.00 92.38 110 ILE A O 1
ATOM 915 N N . MET A 1 111 ? -8.495 4.035 18.844 1.00 91.44 111 MET A N 1
ATOM 916 C CA . MET A 1 111 ? -8.577 3.201 20.047 1.00 91.44 111 MET A CA 1
ATOM 917 C C . MET A 1 111 ? -9.953 3.278 20.711 1.00 91.44 111 MET A C 1
ATOM 919 O O . MET A 1 111 ? -10.446 2.283 21.227 1.00 91.44 111 MET A O 1
ATOM 923 N N . ARG A 1 112 ? -10.627 4.435 20.666 1.00 94.25 112 ARG A N 1
ATOM 924 C CA . ARG A 1 112 ? -12.001 4.563 21.171 1.00 94.25 112 ARG A CA 1
ATOM 925 C C . ARG A 1 112 ? -12.976 3.678 20.393 1.00 94.25 112 ARG A C 1
ATOM 927 O O . ARG A 1 112 ? -13.833 3.050 21.012 1.00 94.25 112 ARG A O 1
ATOM 934 N N . PHE A 1 113 ? -12.868 3.641 19.065 1.00 93.56 113 PHE A N 1
ATOM 935 C CA . PHE A 1 113 ? -13.710 2.773 18.241 1.00 93.56 113 PHE A CA 1
ATOM 936 C C . PHE A 1 113 ? -13.388 1.297 18.462 1.00 93.56 113 PHE A C 1
ATOM 938 O O . PHE A 1 113 ? -14.318 0.511 18.622 1.00 93.56 113 PHE A O 1
ATOM 945 N N . LEU A 1 114 ? -12.102 0.950 18.546 1.00 91.44 114 LEU A N 1
ATOM 946 C CA . LEU A 1 114 ? -11.647 -0.412 18.816 1.00 91.44 114 LEU A CA 1
ATOM 947 C C . LEU A 1 114 ? -12.174 -0.916 20.165 1.00 91.44 114 LEU A C 1
ATOM 949 O O . LEU A 1 114 ? -12.871 -1.921 20.211 1.00 91.44 114 LEU A O 1
ATOM 953 N N . ASN A 1 115 ? -11.969 -0.148 21.239 1.00 93.06 115 ASN A N 1
ATOM 954 C CA . ASN A 1 115 ? -12.442 -0.502 22.580 1.00 93.06 115 ASN A CA 1
ATOM 955 C C . ASN A 1 115 ? -13.966 -0.650 22.638 1.00 93.06 115 ASN A C 1
ATOM 957 O O . ASN A 1 115 ? -14.487 -1.508 23.345 1.00 93.06 115 ASN A O 1
ATOM 961 N N . ARG A 1 116 ? -14.705 0.196 21.909 1.00 94.81 116 ARG A N 1
ATOM 962 C CA . ARG A 1 116 ? -16.163 0.069 21.823 1.00 94.81 116 ARG A CA 1
ATOM 963 C C . ARG A 1 116 ? -16.561 -1.211 21.092 1.00 94.81 116 ARG A C 1
ATOM 965 O O . ARG A 1 116 ? -17.486 -1.882 21.529 1.00 94.81 116 ARG A O 1
ATOM 972 N N . PHE A 1 117 ? -15.890 -1.529 19.990 1.00 93.19 117 PHE A N 1
ATOM 973 C CA . PHE A 1 117 ? -16.157 -2.734 19.214 1.00 93.19 117 PHE A CA 1
ATOM 974 C C . PHE A 1 117 ? -15.872 -3.998 20.037 1.00 93.19 117 PHE A C 1
ATOM 976 O O . PHE A 1 117 ? -16.759 -4.830 20.197 1.00 93.19 117 PHE A O 1
ATOM 983 N N . GLU A 1 118 ? -14.696 -4.083 20.652 1.00 93.75 118 GLU A N 1
ATOM 984 C CA . GLU A 1 118 ? -14.291 -5.215 21.495 1.00 93.75 118 GLU A CA 1
ATOM 985 C C . GLU A 1 118 ? -15.107 -5.318 22.791 1.00 93.75 118 GLU A C 1
ATOM 987 O O . GLU A 1 118 ? -15.327 -6.408 23.305 1.00 93.75 118 GLU A O 1
ATOM 992 N N . GLY A 1 119 ? -15.607 -4.195 23.315 1.00 94.38 119 GLY A N 1
ATOM 993 C CA . GLY A 1 119 ? -16.498 -4.196 24.475 1.00 94.38 119 GLY A CA 1
ATOM 994 C C . GLY A 1 119 ? -17.922 -4.662 24.158 1.00 94.38 119 GLY A C 1
ATOM 995 O O . GLY A 1 119 ? -18.588 -5.234 25.018 1.00 94.38 119 GLY A O 1
ATOM 996 N N . CYS A 1 120 ? -18.411 -4.417 22.940 1.00 95.19 120 CYS A N 1
ATOM 997 C CA . CYS A 1 120 ? -19.753 -4.825 22.522 1.00 95.19 120 CYS A CA 1
ATOM 998 C C . CYS A 1 120 ? -19.808 -6.261 21.985 1.00 95.19 120 CYS A C 1
ATOM 1000 O O . CYS A 1 120 ? -20.882 -6.862 21.988 1.00 95.19 120 CYS A O 1
ATOM 1002 N N . PHE A 1 121 ? -18.686 -6.804 21.510 1.00 91.62 121 PHE A N 1
ATOM 1003 C CA . PHE A 1 121 ? -18.645 -8.082 20.809 1.00 91.62 121 PHE A CA 1
ATOM 1004 C C . PHE A 1 121 ? -17.465 -8.933 21.278 1.00 91.62 121 PHE A C 1
ATOM 1006 O O . PHE A 1 121 ? -16.347 -8.449 21.407 1.00 91.62 121 PHE A O 1
ATOM 1013 N N . ASN A 1 122 ? -17.690 -10.236 21.450 1.00 91.19 122 ASN A N 1
ATOM 1014 C CA . ASN A 1 122 ? -16.608 -11.192 21.678 1.00 91.19 122 ASN A CA 1
ATOM 1015 C C . ASN A 1 122 ? -15.911 -11.507 20.343 1.00 91.19 122 ASN A C 1
ATOM 1017 O O . ASN A 1 122 ? -16.333 -12.408 19.617 1.00 91.19 122 ASN A O 1
ATOM 1021 N N . VAL A 1 123 ? -14.903 -10.709 19.987 1.00 88.94 123 VAL A N 1
ATOM 1022 C CA . VAL A 1 123 ? -14.257 -10.740 18.666 1.00 88.94 123 VAL A CA 1
ATOM 1023 C C . VAL A 1 123 ? -12.899 -11.426 18.703 1.00 88.94 123 VAL A C 1
ATOM 1025 O O . VAL A 1 123 ? -12.136 -11.307 19.656 1.00 88.94 123 VAL A O 1
ATOM 1028 N N . THR A 1 124 ? -12.582 -12.133 17.620 1.00 89.94 124 THR A N 1
ATOM 1029 C CA . THR A 1 124 ? -11.268 -12.742 17.394 1.00 89.94 124 THR A CA 1
ATOM 1030 C C . THR A 1 124 ? -10.727 -12.287 16.051 1.00 89.94 124 THR A C 1
ATOM 1032 O O . THR A 1 124 ? -11.426 -12.397 15.042 1.00 89.94 124 THR A O 1
ATOM 1035 N N . TYR A 1 125 ? -9.476 -11.838 16.017 1.00 87.25 125 TYR A N 1
ATOM 1036 C CA . TYR A 1 125 ? -8.817 -11.421 14.783 1.00 87.25 125 TYR A CA 1
ATOM 1037 C C . TYR A 1 125 ? -8.046 -12.589 14.169 1.00 87.25 125 TYR A C 1
ATOM 1039 O O . TYR A 1 125 ? -7.248 -13.242 14.841 1.00 87.25 125 TYR A O 1
ATOM 1047 N N . LYS A 1 126 ? -8.273 -12.848 12.880 1.00 87.94 126 LYS A N 1
ATOM 1048 C CA . LYS A 1 126 ? -7.496 -13.803 12.083 1.00 87.94 126 LYS A CA 1
ATOM 1049 C C . LYS A 1 126 ? -7.010 -13.103 10.820 1.00 87.94 126 LYS A C 1
ATOM 1051 O O . LYS A 1 126 ? -7.821 -12.563 10.073 1.00 87.94 126 LYS A O 1
ATOM 1056 N N . MET A 1 127 ? -5.699 -13.112 10.598 1.00 82.81 127 MET A N 1
ATOM 1057 C CA . MET A 1 127 ? -5.075 -12.569 9.394 1.00 82.81 127 MET A CA 1
ATOM 1058 C C . MET A 1 127 ? -4.671 -13.728 8.482 1.00 82.81 127 MET A C 1
ATOM 1060 O O . MET A 1 127 ? -3.997 -14.655 8.926 1.00 82.81 127 MET A O 1
ATOM 1064 N N . TYR A 1 128 ? -5.092 -13.672 7.222 1.00 84.94 128 TYR A N 1
ATOM 1065 C CA . TYR A 1 128 ? -4.731 -14.645 6.194 1.00 84.94 128 TYR A CA 1
ATOM 1066 C C . TYR A 1 128 ? -3.826 -13.956 5.174 1.00 84.94 128 TYR A C 1
ATOM 1068 O O . TYR A 1 128 ? -4.151 -12.866 4.704 1.00 84.94 128 TYR A O 1
ATOM 1076 N N . HIS A 1 129 ? -2.698 -14.580 4.839 1.00 81.38 129 HIS A N 1
ATOM 1077 C CA . HIS A 1 129 ? -1.771 -14.090 3.823 1.00 81.38 129 HIS A CA 1
ATOM 1078 C C . HIS A 1 129 ? -1.483 -15.210 2.822 1.00 81.38 129 HIS A C 1
ATOM 1080 O O . HIS A 1 129 ? -1.052 -16.293 3.211 1.00 81.38 129 HIS A O 1
ATOM 1086 N N . GLY A 1 130 ? -1.742 -14.958 1.538 1.00 82.19 130 GLY A N 1
ATOM 1087 C CA . GLY A 1 130 ? -1.540 -15.916 0.445 1.00 82.19 130 GLY A CA 1
ATOM 1088 C C . GLY A 1 130 ? -2.660 -16.947 0.275 1.00 82.19 130 GLY A C 1
ATOM 1089 O O . GLY A 1 130 ? -3.129 -17.136 -0.842 1.00 82.19 130 GLY A O 1
ATOM 1090 N N . GLU A 1 131 ? -3.132 -17.574 1.356 1.00 85.12 131 GLU A N 1
ATOM 1091 C CA . GLU A 1 131 ? -4.126 -18.653 1.275 1.00 85.12 131 GLU A CA 1
ATOM 1092 C C . GLU A 1 131 ? -5.231 -18.525 2.336 1.00 85.12 131 GLU A C 1
ATOM 1094 O O . GLU A 1 131 ? -4.982 -18.214 3.503 1.00 85.12 131 GLU A O 1
ATOM 1099 N N . ILE A 1 132 ? -6.472 -18.789 1.922 1.00 92.06 132 ILE A N 1
ATOM 1100 C CA . ILE A 1 132 ? -7.644 -18.932 2.787 1.00 92.06 132 ILE A CA 1
ATOM 1101 C C . ILE A 1 132 ? -8.392 -20.199 2.375 1.00 92.06 132 ILE A C 1
ATOM 1103 O O . ILE A 1 132 ? -8.591 -20.449 1.186 1.00 92.06 132 ILE A O 1
ATOM 1107 N N . SER A 1 133 ? -8.820 -21.011 3.345 1.00 93.94 133 SER A N 1
ATOM 1108 C CA . SER A 1 133 ? -9.608 -22.199 3.015 1.00 93.94 133 SER A CA 1
ATOM 1109 C C . SER A 1 133 ? -10.956 -21.792 2.422 1.00 93.94 133 SER A C 1
ATOM 1111 O O . SER A 1 133 ? -11.586 -20.832 2.875 1.00 93.94 133 SER A O 1
ATOM 1113 N N . LYS A 1 134 ? -11.420 -22.555 1.429 1.00 93.88 134 LYS A N 1
ATOM 1114 C CA . LYS A 1 134 ? -12.690 -22.284 0.746 1.00 93.88 134 LYS A CA 1
ATOM 1115 C C . LYS A 1 134 ? -13.866 -22.193 1.723 1.00 93.88 134 LYS A C 1
ATOM 1117 O O . LYS A 1 134 ? -14.672 -21.282 1.628 1.00 93.88 134 LYS A O 1
ATOM 1122 N N . GLU A 1 135 ? -13.908 -23.083 2.708 1.00 95.19 135 GLU A N 1
ATOM 1123 C CA . GLU A 1 135 ? -14.940 -23.085 3.749 1.00 95.19 135 GLU A CA 1
ATOM 1124 C C . GLU A 1 135 ? -14.981 -21.772 4.549 1.00 95.19 135 GLU A C 1
ATOM 1126 O O . GLU A 1 135 ? -16.051 -21.194 4.748 1.00 95.19 135 GLU A O 1
ATOM 1131 N N . ASN A 1 136 ? -13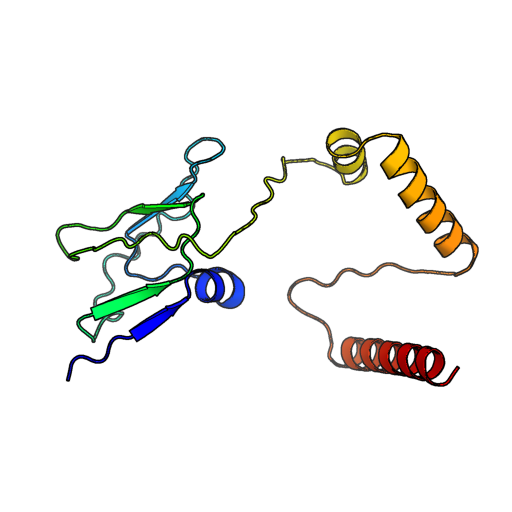.816 -21.265 4.974 1.00 93.06 136 ASN A N 1
ATOM 1132 C CA . ASN A 1 136 ? -13.733 -19.991 5.689 1.00 93.06 136 ASN A CA 1
ATOM 1133 C C . ASN A 1 136 ? -14.147 -18.829 4.779 1.00 93.06 136 ASN A C 1
ATOM 1135 O O . ASN A 1 136 ? -14.893 -17.953 5.209 1.00 93.06 136 ASN A O 1
ATOM 1139 N N . TYR A 1 137 ? -13.695 -18.839 3.523 1.00 94.00 137 TYR A N 1
ATOM 1140 C CA . TYR A 1 137 ? -14.068 -17.831 2.535 1.00 94.00 137 TYR A CA 1
ATOM 1141 C C . TYR A 1 137 ? -15.587 -17.779 2.322 1.00 94.00 137 TYR A C 1
ATOM 1143 O O . TYR A 1 137 ? -16.187 -16.717 2.492 1.00 94.00 137 TYR A O 1
ATOM 1151 N N . ASP A 1 138 ? -16.208 -18.923 2.028 1.00 96.12 138 ASP A N 1
ATOM 1152 C CA . ASP A 1 138 ? -17.647 -19.031 1.778 1.00 96.12 138 ASP A CA 1
ATOM 1153 C C . ASP A 1 138 ? -18.446 -18.577 3.011 1.00 96.12 138 ASP A C 1
ATOM 1155 O O . ASP A 1 138 ? -19.407 -17.814 2.895 1.00 96.12 138 ASP A O 1
ATOM 1159 N N . THR A 1 139 ? -17.994 -18.957 4.212 1.00 95.44 139 THR A N 1
ATOM 1160 C CA . THR A 1 139 ? -18.614 -18.539 5.478 1.00 95.44 139 THR A CA 1
ATOM 1161 C C . THR A 1 139 ? -18.553 -17.024 5.670 1.00 95.44 139 THR A C 1
ATOM 1163 O O . THR A 1 139 ? -19.576 -16.391 5.940 1.00 95.44 139 THR A O 1
ATOM 1166 N N . TYR A 1 140 ? -17.371 -16.414 5.534 1.00 92.94 140 TYR A N 1
ATOM 1167 C CA . TYR A 1 140 ? -17.209 -14.972 5.731 1.00 92.94 140 TYR A CA 1
ATOM 1168 C C . TYR A 1 140 ? -17.968 -14.168 4.676 1.00 92.94 140 TYR A C 1
ATOM 1170 O O . TYR A 1 140 ? -18.597 -13.163 5.009 1.00 92.94 140 TYR A O 1
ATOM 1178 N N . MET A 1 141 ? -17.954 -14.621 3.422 1.00 94.50 141 MET A N 1
ATOM 1179 C CA . MET A 1 141 ? -18.606 -13.913 2.327 1.00 94.50 141 MET A CA 1
ATOM 1180 C C . MET A 1 141 ? -20.134 -14.028 2.396 1.00 94.50 141 MET A C 1
ATOM 1182 O O . MET A 1 141 ? -20.828 -13.040 2.159 1.00 94.50 141 MET A O 1
ATOM 1186 N N . SER A 1 142 ? -20.662 -15.173 2.845 1.00 96.44 142 SER A N 1
ATOM 1187 C CA . SER A 1 142 ? -22.084 -15.321 3.178 1.00 96.44 142 SER A CA 1
ATOM 1188 C C . SER A 1 142 ? -22.500 -14.388 4.316 1.00 96.44 142 SER A C 1
ATOM 1190 O O . SER A 1 142 ? -23.493 -13.677 4.183 1.00 96.44 142 SER A O 1
ATOM 1192 N N . LYS A 1 143 ? -21.727 -14.313 5.409 1.00 95.06 143 LYS A N 1
ATOM 1193 C CA . LYS A 1 143 ? -22.050 -13.408 6.525 1.00 95.06 143 LYS A CA 1
ATOM 1194 C C . LYS A 1 143 ? -21.979 -11.938 6.137 1.00 95.06 143 LYS A C 1
ATOM 1196 O O . LYS A 1 143 ? -22.815 -11.157 6.585 1.00 95.06 143 LYS A O 1
ATOM 1201 N N . LEU A 1 144 ? -21.020 -11.559 5.296 1.00 94.00 144 LEU A N 1
ATOM 1202 C CA . LEU A 1 144 ? -20.950 -10.204 4.760 1.00 94.00 144 LEU A CA 1
ATOM 1203 C C . LEU A 1 144 ? -22.187 -9.880 3.913 1.00 94.00 144 LEU A C 1
ATOM 1205 O O . LEU A 1 144 ? -22.767 -8.809 4.077 1.00 94.00 144 LEU A O 1
ATOM 1209 N N . TYR A 1 145 ? -22.611 -10.804 3.047 1.00 95.06 145 TYR A N 1
ATOM 1210 C CA . TYR A 1 145 ? -23.818 -10.639 2.239 1.00 95.06 145 TYR A CA 1
ATOM 1211 C C . TYR A 1 145 ? -25.075 -10.452 3.102 1.00 95.06 145 TYR A C 1
ATOM 1213 O O . TYR A 1 145 ? -25.843 -9.518 2.860 1.00 95.06 145 TYR A O 1
ATOM 1221 N N . ASP A 1 146 ? -25.244 -11.264 4.152 1.00 95.69 146 ASP A N 1
ATOM 1222 C CA . ASP A 1 146 ? -26.359 -11.134 5.100 1.00 95.69 146 ASP A CA 1
ATOM 1223 C C . ASP A 1 146 ? -26.379 -9.734 5.741 1.00 95.69 146 ASP A C 1
ATOM 1225 O O . ASP A 1 146 ? -27.415 -9.068 5.781 1.00 95.69 146 ASP A O 1
ATOM 1229 N N . MET A 1 147 ? -25.220 -9.249 6.204 1.00 93.44 147 MET A N 1
ATOM 1230 C CA . MET A 1 147 ? -25.092 -7.923 6.822 1.00 93.44 147 MET A CA 1
ATOM 1231 C C . MET A 1 147 ? -25.411 -6.784 5.849 1.00 93.44 147 MET A C 1
ATOM 1233 O O . MET A 1 147 ? -26.021 -5.790 6.246 1.00 93.44 147 MET A O 1
ATOM 1237 N N . LEU A 1 148 ? -24.990 -6.907 4.587 1.00 95.12 148 LEU A N 1
ATOM 1238 C CA . LEU A 1 148 ? -25.287 -5.912 3.557 1.00 95.12 148 LEU A CA 1
ATOM 1239 C C . LEU A 1 148 ? -26.783 -5.879 3.250 1.00 95.12 148 LEU A C 1
ATOM 1241 O O . LEU A 1 148 ? -27.363 -4.799 3.224 1.00 95.12 148 LEU A O 1
ATOM 1245 N N . THR A 1 149 ? -27.406 -7.043 3.089 1.00 95.31 149 THR A N 1
ATOM 1246 C CA . THR A 1 149 ? -28.840 -7.160 2.795 1.00 95.31 149 THR A CA 1
ATOM 1247 C C . THR A 1 149 ? -29.673 -6.512 3.902 1.00 95.31 149 THR A C 1
ATOM 1249 O O . THR A 1 149 ? -30.446 -5.599 3.636 1.00 95.31 149 THR A O 1
ATOM 1252 N N . VAL A 1 150 ? -29.403 -6.851 5.169 1.00 94.94 150 VAL A N 1
ATOM 1253 C CA . VAL A 1 150 ? -30.084 -6.237 6.326 1.00 94.94 150 VAL A CA 1
ATOM 1254 C C . VAL A 1 150 ? -29.907 -4.718 6.371 1.00 94.94 150 VAL A C 1
ATOM 1256 O O . VAL A 1 150 ? -30.817 -4.007 6.782 1.00 94.94 150 VAL A O 1
ATOM 1259 N N . ARG A 1 151 ? -28.741 -4.201 5.971 1.00 93.06 151 ARG A N 1
ATOM 1260 C CA . ARG A 1 151 ? -28.476 -2.758 5.965 1.00 93.06 151 ARG A CA 1
ATOM 1261 C C . ARG A 1 151 ? -29.249 -2.011 4.877 1.00 93.06 151 ARG A C 1
ATOM 1263 O O . ARG A 1 151 ? -29.571 -0.848 5.092 1.00 93.06 151 ARG A O 1
ATOM 1270 N N . PHE A 1 152 ? -29.452 -2.621 3.712 1.00 92.06 152 PHE A N 1
ATOM 1271 C CA . PHE A 1 152 ? -30.107 -1.976 2.568 1.00 92.06 152 PHE A CA 1
ATOM 1272 C C . PHE A 1 152 ? -31.619 -2.220 2.509 1.00 92.06 152 PHE A C 1
ATOM 1274 O O . PHE A 1 152 ? -32.314 -1.439 1.867 1.00 92.06 152 PHE A O 1
ATOM 1281 N N . ASP A 1 153 ? -32.116 -3.250 3.195 1.00 86.94 153 ASP A N 1
ATOM 1282 C CA . ASP A 1 153 ? -33.550 -3.531 3.345 1.00 86.94 153 ASP A CA 1
ATOM 1283 C C . ASP A 1 153 ? -34.199 -2.773 4.531 1.00 86.94 153 ASP A C 1
ATOM 1285 O O . ASP A 1 153 ? -35.382 -2.972 4.819 1.00 86.94 153 ASP A O 1
ATOM 1289 N N . GLN A 1 154 ? -33.439 -1.913 5.225 1.00 58.03 154 GLN A N 1
ATOM 1290 C CA . GLN A 1 154 ? -33.908 -0.959 6.247 1.00 58.03 154 GLN A CA 1
ATOM 1291 C C . GLN A 1 154 ? -34.149 0.429 5.652 1.00 58.03 154 GLN A C 1
ATOM 1293 O O . GLN A 1 154 ? -35.149 1.061 6.065 1.00 58.03 154 GLN A O 1
#

Sequence (154 aa):
MLFTQNQEFYHILTTKSDVPCHYSKLEYLLEKPYEFYAEDKAASTDCCSESVVSLNLFPDYLKPVFDKKIWKVKTLPQKKIEGFSIVIKETTDIDTFMKTEFSKSFRQNIMRFLNRFEGCFNVTYKMYHGEISKENYDTYMSKLYDMLTVRFDQ

Radius of gyration: 22.92 Å; chains: 1; bounding box: 57×36×64 Å

Secondary structure (DSSP, 8-state):
----EEEEHHHHHHHS----TT-SEEEE-SSS--EEE-------TTS--SS-EEEE---TTEEEE--TTT--------TT-----------SSHHHHHHHHS-HHHHHHHHHHHHHHHHHS--------S---HHHHHHHHHHHHHHHHHHH--